Protein AF-A0A373DDA1-F1 (afdb_monomer_lite)

pLDDT: mean 95.16, std 4.83, range [77.12, 98.81]

Foldseek 3Di:
DAEDEDQLLHADCPDQLRHDDPDDPSNLCSLLVVLVVQLVVCVVPVDAYAYEEHALFNVVVVGPADPVSSCSVCVSNVVSCVVSVHHYDYHPCVVPADPVVRD

Sequence (103 aa):
MAEWHFYASGPDKANEKKLWTTGTDAEKKLITDKIQTALAWQQQTGIPTWVGAWMPGNYNKGNTYSVEEQTVFAGFMTKALSDAGIPFAVNADTKYYNAEENT

Radius of gyration: 14.14 Å; chains: 1; bounding box: 30×39×36 Å

Secondary structure (DSSP, 8-state):
-EEEESSTT--BSS-GGGB-SS--HHHHHHHHHHHHHHHHHHHHH---EEEEEE-SS-GGGT--S-HHHHHHHHHHHHHHHHHTT--EEES-GGGT--TTTT-

Structure (mmCIF, N/CA/C/O backbone):
data_AF-A0A373DDA1-F1
#
_entry.id   AF-A0A373DDA1-F1
#
loop_
_atom_site.group_PDB
_atom_site.id
_atom_site.type_symbol
_atom_site.label_atom_id
_atom_site.label_alt_id
_atom_site.label_comp_id
_atom_site.label_asym_id
_atom_site.label_entity_id
_atom_site.label_seq_id
_atom_site.pdbx_PDB_ins_code
_atom_site.Cartn_x
_atom_site.Cartn_y
_atom_site.Cartn_z
_atom_site.occupancy
_atom_site.B_iso_or_equiv
_atom_site.auth_seq_id
_atom_site.auth_comp_id
_atom_site.auth_asym_id
_atom_site.auth_atom_id
_atom_site.pdbx_PDB_model_num
ATOM 1 N N . MET A 1 1 ? -11.684 -9.446 13.162 1.00 92.06 1 MET A N 1
ATOM 2 C CA . MET A 1 1 ? -10.915 -8.438 12.407 1.00 92.06 1 MET A CA 1
ATOM 3 C C . MET A 1 1 ? -11.555 -8.313 11.033 1.00 92.06 1 MET A C 1
ATOM 5 O O . MET A 1 1 ? -11.934 -9.345 10.494 1.00 92.06 1 MET A O 1
ATOM 9 N N . ALA A 1 2 ? -11.748 -7.104 10.509 1.00 97.81 2 ALA A N 1
ATOM 10 C CA . ALA A 1 2 ? -12.311 -6.882 9.178 1.00 97.81 2 ALA A CA 1
ATOM 11 C C . ALA A 1 2 ? -11.197 -6.760 8.129 1.00 97.81 2 ALA A C 1
ATOM 13 O O . ALA A 1 2 ? -10.200 -6.072 8.347 1.00 97.81 2 ALA A O 1
ATOM 14 N N . GLU A 1 3 ? -11.363 -7.445 7.003 1.00 98.06 3 GLU A N 1
ATOM 15 C CA . GLU A 1 3 ? -10.433 -7.392 5.877 1.00 98.06 3 GLU A CA 1
ATOM 16 C C . GLU A 1 3 ? -10.847 -6.312 4.881 1.00 98.06 3 GLU A C 1
ATOM 18 O O . GLU A 1 3 ? -12.031 -6.152 4.582 1.00 98.06 3 GLU A O 1
ATOM 23 N N . TRP A 1 4 ? -9.866 -5.606 4.326 1.00 97.94 4 TRP A N 1
ATOM 24 C CA . TRP A 1 4 ? -10.076 -4.707 3.198 1.00 97.94 4 TRP A CA 1
ATOM 25 C C . TRP A 1 4 ? -8.854 -4.669 2.283 1.00 97.94 4 TRP A C 1
ATOM 27 O O . TRP A 1 4 ? -7.742 -5.017 2.679 1.00 97.94 4 TRP A O 1
ATOM 37 N N . HIS A 1 5 ? -9.058 -4.251 1.034 1.00 97.25 5 HIS A N 1
ATOM 38 C CA . HIS A 1 5 ? -8.012 -4.215 0.011 1.00 97.25 5 HIS A CA 1
ATOM 39 C C . HIS A 1 5 ? -7.817 -2.805 -0.533 1.00 97.25 5 HIS A C 1
ATOM 41 O O . HIS A 1 5 ? -8.775 -2.054 -0.729 1.00 97.25 5 HIS A O 1
ATOM 47 N N . PHE A 1 6 ? -6.573 -2.466 -0.863 1.00 96.62 6 PHE A N 1
ATOM 48 C CA . PHE A 1 6 ? -6.236 -1.280 -1.644 1.00 96.62 6 PHE A CA 1
ATOM 49 C C . PHE A 1 6 ? -4.890 -1.491 -2.334 1.00 96.62 6 PHE A C 1
ATOM 51 O O . PHE A 1 6 ? -4.025 -2.179 -1.813 1.00 96.62 6 PHE A O 1
ATOM 58 N N . TYR A 1 7 ? -4.719 -0.948 -3.543 1.00 96.44 7 TYR A N 1
ATOM 59 C CA . TYR A 1 7 ? -3.564 -1.282 -4.392 1.00 96.44 7 TYR A CA 1
ATOM 60 C C . TYR A 1 7 ? -3.387 -2.805 -4.592 1.00 96.44 7 TYR A C 1
ATOM 62 O O . TYR A 1 7 ? -2.276 -3.276 -4.810 1.00 96.44 7 TYR A O 1
ATOM 70 N N . ALA A 1 8 ? -4.476 -3.588 -4.578 1.00 94.38 8 ALA A N 1
ATOM 71 C CA . ALA A 1 8 ? -4.432 -5.035 -4.829 1.00 94.38 8 ALA A CA 1
ATOM 72 C C . ALA A 1 8 ? -3.901 -5.377 -6.233 1.00 94.38 8 ALA A C 1
ATOM 74 O O . ALA A 1 8 ? -3.354 -6.452 -6.442 1.00 94.38 8 ALA A O 1
ATOM 75 N N . SER A 1 9 ? -4.040 -4.443 -7.182 1.00 91.88 9 SER A N 1
ATOM 76 C CA . SER A 1 9 ? -3.431 -4.486 -8.518 1.00 91.88 9 SER A CA 1
ATOM 77 C C . SER A 1 9 ? -2.195 -3.578 -8.634 1.00 91.88 9 SER A C 1
ATOM 79 O O . SER A 1 9 ? -1.855 -3.149 -9.737 1.00 91.88 9 SER A O 1
ATOM 81 N N . GLY A 1 10 ? -1.626 -3.176 -7.506 1.00 94.25 10 GLY A N 1
ATOM 82 C CA . GLY A 1 10 ? -0.527 -2.233 -7.382 1.00 94.25 10 GLY A CA 1
ATOM 83 C C . GLY A 1 10 ? -0.804 -0.800 -7.836 1.00 94.25 10 GLY A C 1
ATOM 84 O O . GLY A 1 10 ? -1.940 -0.466 -8.217 1.00 94.25 10 GLY A O 1
ATOM 85 N N . PRO A 1 11 ? 0.224 0.063 -7.741 1.00 95.94 11 PRO A N 1
ATOM 86 C CA . PRO A 1 11 ? 0.150 1.461 -8.145 1.00 95.94 11 PRO A CA 1
ATOM 87 C C . PRO A 1 11 ? 0.003 1.612 -9.660 1.00 95.94 11 PRO A C 1
ATOM 89 O O . PRO A 1 11 ? 0.111 0.656 -10.430 1.00 95.94 11 PRO A O 1
ATOM 92 N N . ASP A 1 12 ? -0.309 2.821 -10.111 1.00 94.62 12 ASP A N 1
ATOM 93 C CA . ASP A 1 12 ? -0.494 3.112 -11.530 1.00 94.62 12 ASP A CA 1
ATOM 94 C C . ASP A 1 12 ? -0.043 4.541 -11.845 1.00 94.62 12 ASP A C 1
ATOM 96 O O . ASP A 1 12 ? -0.386 5.467 -11.118 1.00 94.62 12 ASP A O 1
ATOM 100 N N . LYS A 1 13 ? 0.721 4.725 -12.928 1.00 94.19 13 LYS A N 1
ATOM 101 C CA . LYS A 1 13 ? 1.313 6.023 -13.296 1.00 94.19 13 LYS A CA 1
ATOM 102 C C . LYS A 1 13 ? 0.298 7.011 -13.889 1.00 94.19 13 LYS A C 1
ATOM 104 O O . LYS A 1 13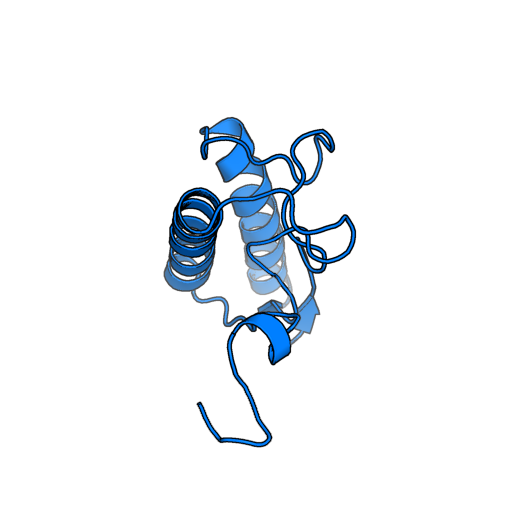 ? 0.631 8.176 -14.057 1.00 94.19 13 LYS A O 1
ATOM 109 N N . ALA A 1 14 ? -0.917 6.562 -14.213 1.00 92.69 14 ALA A N 1
ATOM 110 C CA . ALA A 1 14 ? -1.955 7.394 -14.823 1.00 92.69 14 ALA A CA 1
ATOM 111 C C . ALA A 1 14 ? -3.252 7.463 -14.000 1.00 92.69 14 ALA A C 1
ATOM 113 O O . ALA A 1 14 ? -4.039 8.391 -14.167 1.00 92.69 14 ALA A O 1
ATOM 114 N N . ASN A 1 15 ? -3.517 6.489 -13.126 1.00 94.12 15 ASN A N 1
ATOM 115 C CA . ASN A 1 15 ? -4.747 6.478 -12.334 1.00 94.12 15 ASN A CA 1
ATOM 116 C C . ASN A 1 15 ? -4.599 7.310 -11.055 1.00 94.12 15 ASN A C 1
ATOM 118 O O . ASN A 1 15 ? -4.031 6.840 -10.073 1.00 94.12 15 ASN A O 1
ATOM 122 N N . GLU A 1 16 ? -5.222 8.486 -11.037 1.00 95.44 16 GLU A N 1
ATOM 123 C CA . GLU A 1 16 ? -5.209 9.444 -9.922 1.00 95.44 16 GLU A CA 1
ATOM 124 C C . GLU A 1 16 ? -5.585 8.844 -8.557 1.00 95.44 16 GLU A C 1
ATOM 126 O O . GLU A 1 16 ? -5.068 9.269 -7.531 1.00 95.44 16 GLU A O 1
ATOM 131 N N . LYS A 1 17 ? -6.448 7.819 -8.509 1.00 94.25 17 LYS A N 1
ATOM 132 C CA . LYS A 1 17 ? -6.891 7.204 -7.240 1.00 94.25 17 LYS A CA 1
ATOM 133 C C . LYS A 1 17 ? -5.853 6.275 -6.611 1.00 94.25 17 LYS A C 1
ATOM 135 O O . LYS A 1 17 ? -6.020 5.871 -5.459 1.00 94.25 17 LYS A O 1
ATOM 140 N N . LYS A 1 18 ? -4.845 5.880 -7.385 1.00 94.88 18 LYS A N 1
ATOM 141 C CA . LYS A 1 18 ? -3.756 4.984 -6.980 1.00 94.88 18 LYS A CA 1
ATOM 142 C C . LYS A 1 18 ? -2.420 5.426 -7.581 1.00 94.88 18 LYS A C 1
ATOM 144 O O . LYS A 1 18 ? -1.572 4.587 -7.899 1.00 94.88 18 LYS A O 1
ATOM 149 N N . LEU A 1 19 ? -2.275 6.738 -7.765 1.00 96.88 19 LEU A N 1
ATOM 150 C CA . LEU A 1 19 ? -1.123 7.324 -8.421 1.00 96.88 19 LEU A CA 1
ATOM 151 C C . LEU A 1 19 ? 0.124 7.064 -7.583 1.00 96.88 19 LEU A C 1
ATOM 153 O O . LEU A 1 19 ? 0.118 7.252 -6.365 1.00 96.88 19 LEU A O 1
ATOM 157 N N . TRP A 1 20 ? 1.178 6.624 -8.255 1.00 97.50 20 TRP A N 1
ATOM 158 C CA . TRP A 1 20 ? 2.517 6.615 -7.691 1.00 97.50 20 TRP A CA 1
ATOM 159 C C . TRP A 1 20 ? 3.539 6.784 -8.801 1.00 97.50 20 TRP A C 1
ATOM 161 O O . TRP A 1 20 ? 3.592 5.977 -9.732 1.00 97.50 20 TRP A O 1
ATOM 171 N N . THR A 1 21 ? 4.361 7.812 -8.692 1.00 95.75 21 THR A N 1
ATOM 172 C CA . THR A 1 21 ? 5.489 8.058 -9.580 1.00 95.75 21 THR A CA 1
ATOM 173 C C . THR A 1 21 ? 6.763 7.985 -8.756 1.00 95.75 21 THR A C 1
ATOM 175 O O . THR A 1 21 ? 7.467 6.982 -8.809 1.00 95.75 21 THR A O 1
ATOM 178 N N . THR A 1 22 ? 7.008 8.983 -7.914 1.00 95.06 22 THR A N 1
ATOM 179 C CA . THR A 1 22 ? 8.223 9.096 -7.096 1.00 95.06 22 THR A CA 1
ATOM 180 C C . THR A 1 22 ? 7.953 9.086 -5.591 1.00 95.06 22 THR A C 1
ATOM 182 O O . THR A 1 22 ? 8.896 9.127 -4.803 1.00 95.06 22 THR A O 1
ATOM 185 N N . GLY A 1 23 ? 6.689 9.003 -5.164 1.00 96.31 23 GLY A N 1
ATOM 186 C CA . GLY A 1 23 ? 6.305 9.061 -3.755 1.00 96.31 23 GLY A CA 1
ATOM 187 C C . GLY A 1 23 ? 6.172 10.494 -3.249 1.00 96.31 23 GLY A C 1
ATOM 188 O O . GLY A 1 23 ? 6.664 10.830 -2.165 1.00 96.31 23 GLY A O 1
ATOM 189 N N . THR A 1 24 ? 5.517 11.347 -4.037 1.00 98.00 24 THR A N 1
ATOM 190 C CA . THR A 1 24 ? 5.187 12.721 -3.636 1.00 98.00 24 THR A CA 1
ATOM 191 C C . THR A 1 24 ? 4.238 12.731 -2.437 1.00 98.00 24 THR A C 1
ATOM 193 O O . THR A 1 24 ? 3.575 11.736 -2.135 1.00 98.00 24 THR A O 1
ATOM 196 N N . ASP A 1 25 ? 4.120 13.868 -1.754 1.00 98.38 25 ASP A N 1
ATOM 197 C CA . ASP A 1 25 ? 3.224 13.980 -0.597 1.00 98.38 25 ASP A CA 1
ATOM 198 C C . ASP A 1 25 ? 1.755 13.737 -0.967 1.00 98.38 25 ASP A C 1
ATOM 200 O O . ASP A 1 25 ? 1.018 13.127 -0.193 1.00 98.38 25 ASP A O 1
ATOM 204 N N . ALA A 1 26 ? 1.337 14.133 -2.174 1.00 98.25 26 ALA A N 1
ATOM 205 C CA . ALA A 1 26 ? -0.007 13.858 -2.678 1.00 98.25 26 ALA A CA 1
ATOM 206 C C . ALA A 1 26 ? -0.246 12.353 -2.890 1.00 98.25 26 ALA A C 1
ATOM 208 O O . ALA A 1 26 ? -1.295 11.833 -2.518 1.00 98.25 26 ALA A O 1
ATOM 209 N N . GLU A 1 27 ? 0.738 11.632 -3.429 1.00 98.31 27 GLU A N 1
ATOM 210 C CA . GLU A 1 27 ? 0.656 10.181 -3.649 1.00 98.31 27 GLU A CA 1
ATOM 211 C C . GLU A 1 27 ? 0.657 9.413 -2.323 1.00 98.31 27 GLU A C 1
ATOM 213 O O . GLU A 1 27 ? -0.164 8.522 -2.106 1.00 98.31 27 GLU A O 1
ATOM 218 N N . LYS A 1 28 ? 1.528 9.809 -1.389 1.00 98.62 28 LYS A N 1
ATOM 219 C CA . LYS A 1 28 ? 1.545 9.285 -0.017 1.00 98.62 28 LYS A CA 1
ATOM 220 C C . LYS A 1 28 ? 0.212 9.525 0.685 1.00 98.62 28 LYS A C 1
ATOM 222 O O . LYS A 1 28 ? -0.279 8.632 1.376 1.00 98.62 28 LYS A O 1
ATOM 227 N N . LYS A 1 29 ? -0.404 10.689 0.461 1.00 98.50 29 LYS A N 1
ATOM 228 C CA . LYS A 1 29 ? -1.714 11.034 1.016 1.00 98.50 29 LYS A CA 1
ATOM 229 C C . LYS A 1 29 ? -2.830 10.094 0.548 1.00 98.50 29 LYS A C 1
ATOM 231 O O . LYS A 1 29 ? -3.695 9.753 1.347 1.00 98.50 29 LYS A O 1
ATOM 236 N N . LEU A 1 30 ? -2.782 9.584 -0.687 1.00 98.50 30 LEU A N 1
ATOM 237 C CA . LEU A 1 30 ? -3.755 8.588 -1.170 1.00 98.50 30 LEU A CA 1
ATOM 238 C C . LEU A 1 30 ? -3.744 7.294 -0.339 1.00 98.50 30 LEU A C 1
ATOM 240 O O . LEU A 1 30 ? -4.789 6.658 -0.169 1.00 98.50 30 LEU A O 1
ATOM 244 N N . ILE A 1 31 ? -2.572 6.901 0.165 1.00 98.62 31 ILE A N 1
ATOM 245 C CA . ILE A 1 31 ? -2.391 5.741 1.045 1.00 98.62 31 ILE A CA 1
ATOM 246 C C . ILE A 1 31 ? -2.821 6.096 2.468 1.00 98.62 31 ILE A C 1
ATOM 248 O O . ILE A 1 31 ? -3.642 5.389 3.057 1.00 98.62 31 ILE A O 1
ATOM 252 N N . THR A 1 32 ? -2.308 7.201 3.016 1.00 98.75 32 THR A N 1
ATOM 253 C CA . THR A 1 32 ? -2.573 7.561 4.413 1.00 98.75 32 THR A CA 1
ATOM 254 C C . THR A 1 32 ? -4.041 7.888 4.656 1.00 98.75 32 THR A C 1
ATOM 256 O O . THR A 1 32 ? -4.561 7.490 5.691 1.00 98.75 32 THR A O 1
ATOM 259 N N . ASP A 1 33 ? -4.758 8.492 3.706 1.00 98.62 33 ASP A N 1
ATOM 260 C CA . ASP A 1 33 ? -6.193 8.778 3.855 1.00 98.62 33 ASP A CA 1
ATOM 261 C C . ASP A 1 33 ? -7.032 7.498 4.001 1.00 98.62 33 ASP A C 1
ATOM 263 O O . ASP A 1 33 ? -7.984 7.450 4.785 1.00 98.62 33 ASP A O 1
ATOM 267 N N . LYS A 1 34 ? -6.659 6.420 3.298 1.00 98.38 34 LYS A N 1
ATOM 268 C CA . LYS A 1 34 ? -7.333 5.114 3.416 1.00 98.38 34 LYS A CA 1
ATOM 269 C C . LYS A 1 34 ? -7.043 4.462 4.761 1.00 98.38 34 LYS A C 1
ATOM 271 O O . LYS A 1 34 ? -7.962 3.959 5.401 1.00 98.38 34 LYS A O 1
ATOM 276 N N . ILE A 1 35 ? -5.791 4.538 5.212 1.00 98.75 35 ILE A N 1
ATOM 277 C CA . ILE A 1 35 ? -5.383 4.074 6.541 1.00 98.75 35 ILE A CA 1
ATOM 278 C C . ILE A 1 35 ? -6.153 4.835 7.626 1.00 98.75 35 ILE A C 1
ATOM 280 O O . ILE A 1 35 ? -6.747 4.207 8.493 1.00 98.75 35 ILE A O 1
ATOM 284 N N . GLN A 1 36 ? -6.226 6.167 7.552 1.00 98.81 36 GLN A N 1
ATOM 285 C CA . GLN A 1 36 ? -6.966 6.977 8.526 1.00 98.81 36 GLN A CA 1
ATOM 286 C C . GLN A 1 36 ? -8.462 6.657 8.535 1.00 98.81 36 GLN A C 1
ATOM 288 O O . GLN A 1 36 ? -9.067 6.572 9.601 1.00 98.81 36 GLN A O 1
ATOM 293 N N . THR A 1 37 ? -9.050 6.404 7.364 1.00 98.62 37 THR A N 1
ATOM 294 C CA . THR A 1 37 ? -10.444 5.947 7.267 1.00 98.62 37 THR A CA 1
ATOM 295 C C . THR A 1 37 ? -10.644 4.620 8.007 1.00 98.62 37 THR A C 1
ATOM 297 O O . THR A 1 37 ? -11.596 4.482 8.775 1.00 98.62 37 THR A O 1
ATOM 300 N N . ALA A 1 38 ? -9.730 3.659 7.829 1.00 98.44 38 ALA A N 1
ATOM 301 C CA . ALA A 1 38 ? -9.774 2.387 8.545 1.00 98.44 38 ALA A CA 1
ATOM 302 C C . ALA A 1 38 ? -9.594 2.581 10.060 1.00 98.44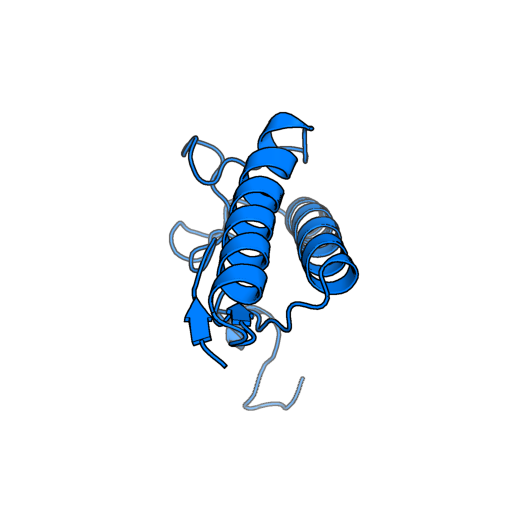 38 ALA A C 1
ATOM 304 O O . ALA A 1 38 ? -10.372 2.032 10.834 1.00 98.44 38 ALA A O 1
ATOM 305 N N . LEU A 1 39 ? -8.636 3.406 10.497 1.00 98.69 39 LEU A N 1
ATOM 306 C CA . LEU A 1 39 ? -8.409 3.702 11.917 1.00 98.69 39 LEU A CA 1
ATOM 307 C C . LEU A 1 39 ? -9.638 4.336 12.583 1.00 98.69 39 LEU A C 1
ATOM 309 O O . LEU A 1 39 ? -10.033 3.904 13.666 1.00 98.69 39 LEU A O 1
ATOM 313 N N . ALA A 1 40 ? -10.275 5.310 11.929 1.00 98.75 40 ALA A N 1
ATOM 314 C CA . ALA A 1 40 ? -11.499 5.933 12.427 1.00 98.75 40 ALA A CA 1
ATOM 315 C C . ALA A 1 40 ? -12.637 4.908 12.567 1.00 98.75 40 ALA A C 1
ATOM 317 O O . ALA A 1 40 ? -13.353 4.896 13.570 1.00 98.75 40 ALA A O 1
ATOM 318 N N . TRP A 1 41 ? -12.768 3.996 11.601 1.00 98.62 41 TRP A N 1
ATOM 319 C CA . TRP A 1 41 ? -13.743 2.909 11.671 1.00 98.62 41 TRP A CA 1
ATOM 320 C C . TRP A 1 41 ? -13.439 1.915 12.804 1.00 98.62 41 TRP A C 1
ATOM 322 O O . TRP A 1 41 ? -14.356 1.509 13.523 1.00 98.62 41 TRP A O 1
ATOM 332 N N . GLN A 1 42 ? -12.164 1.565 13.026 1.00 98.62 42 GLN A N 1
ATOM 333 C CA . GLN A 1 42 ? -11.756 0.743 14.174 1.00 98.62 42 GLN A CA 1
ATOM 334 C C . GLN A 1 42 ? -12.146 1.416 15.492 1.00 98.62 42 GLN A C 1
ATOM 336 O O . GLN A 1 42 ? -12.692 0.761 16.373 1.00 98.62 42 GLN A O 1
ATOM 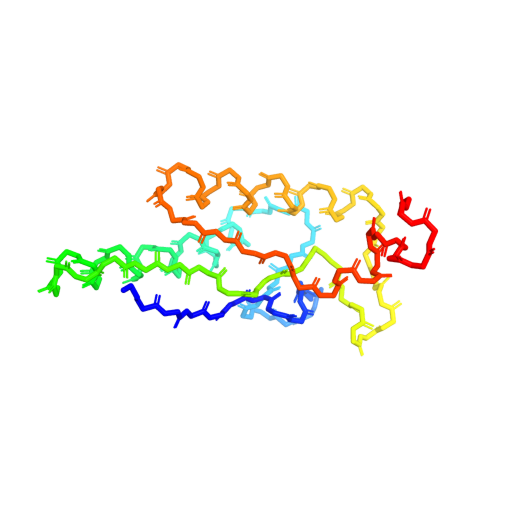341 N N . GLN A 1 43 ? -11.908 2.725 15.620 1.00 98.50 43 GLN A N 1
ATOM 342 C CA . GLN A 1 43 ? -12.271 3.486 16.816 1.00 98.50 43 GLN A CA 1
ATOM 343 C C . GLN A 1 43 ? -13.789 3.502 17.044 1.00 98.50 43 GLN A C 1
ATOM 345 O O . GLN A 1 43 ? -14.239 3.363 18.178 1.00 98.50 43 GLN A O 1
ATOM 350 N N . GLN A 1 44 ? -14.576 3.652 15.977 1.00 98.69 44 GLN A N 1
ATOM 351 C CA . GLN A 1 44 ? -16.036 3.682 16.055 1.00 98.69 44 GLN A CA 1
ATOM 352 C C . GLN A 1 44 ? -16.638 2.326 16.450 1.00 98.69 44 GLN A C 1
ATOM 354 O O . GLN A 1 44 ? -17.636 2.280 17.166 1.00 98.69 44 GLN A O 1
ATOM 359 N N . THR A 1 45 ? -16.075 1.229 15.947 1.00 98.44 45 THR A N 1
ATOM 360 C CA . THR A 1 45 ? -16.681 -0.109 16.055 1.00 98.44 45 THR A CA 1
ATOM 361 C C . THR A 1 45 ? -16.031 -1.001 17.106 1.00 98.44 45 THR A C 1
ATOM 363 O O . THR A 1 45 ? -16.627 -1.993 17.518 1.00 98.44 45 THR A O 1
ATOM 366 N N . GLY A 1 46 ? -14.799 -0.692 17.514 1.00 98.44 46 GLY A N 1
ATOM 367 C CA . GLY A 1 46 ? -13.960 -1.571 18.327 1.00 98.44 46 GLY A CA 1
ATOM 368 C C . GLY A 1 46 ? -13.437 -2.804 17.578 1.00 98.44 46 GLY A C 1
ATOM 369 O O . GLY A 1 46 ? -12.835 -3.676 18.200 1.00 98.44 46 GLY A O 1
ATOM 370 N N . ILE A 1 47 ? -13.658 -2.912 16.263 1.00 98.56 47 ILE A N 1
ATOM 371 C CA . ILE A 1 47 ? -13.246 -4.068 15.460 1.00 98.56 47 ILE A CA 1
ATOM 372 C C . ILE A 1 47 ? -11.900 -3.757 14.790 1.00 98.56 47 ILE A C 1
ATOM 374 O O . ILE A 1 47 ? -11.840 -2.832 13.985 1.00 98.56 47 ILE A O 1
ATOM 378 N N . PRO A 1 48 ? -10.828 -4.536 15.039 1.00 98.38 48 PRO A N 1
ATOM 379 C CA . PRO A 1 48 ? -9.561 -4.372 14.326 1.00 98.38 48 PRO A CA 1
ATOM 380 C C . PRO A 1 48 ? -9.698 -4.650 12.825 1.00 98.38 48 PRO A C 1
ATOM 382 O O . PRO A 1 48 ? -10.561 -5.428 12.411 1.00 98.38 48 PRO A O 1
ATOM 385 N N . THR A 1 49 ? -8.792 -4.110 12.016 1.00 98.56 49 THR A N 1
ATOM 386 C CA . THR A 1 49 ? -8.728 -4.298 10.561 1.00 98.56 49 THR A CA 1
ATOM 387 C C . THR A 1 49 ? -7.373 -4.831 10.114 1.00 98.56 49 THR A C 1
ATOM 389 O O . THR A 1 49 ? -6.383 -4.704 10.830 1.00 98.56 49 THR A O 1
ATOM 392 N N . TRP A 1 50 ? -7.330 -5.405 8.914 1.00 98.50 50 TRP A N 1
ATOM 393 C CA . TRP A 1 50 ? -6.088 -5.736 8.221 1.00 98.50 50 TRP A CA 1
ATOM 394 C C . TRP A 1 50 ? -6.236 -5.550 6.712 1.00 98.50 50 TRP A C 1
ATOM 396 O O . TRP A 1 50 ? -7.347 -5.594 6.173 1.00 98.50 50 TRP A O 1
ATOM 406 N N . VAL A 1 51 ? -5.106 -5.343 6.040 1.00 98.56 51 VAL A N 1
ATOM 407 C CA . VAL A 1 51 ? -5.040 -5.178 4.587 1.00 98.56 51 VAL A CA 1
ATOM 408 C C . VAL A 1 51 ? -4.739 -6.519 3.934 1.00 98.56 51 VAL A C 1
ATOM 410 O O . VAL A 1 51 ? -3.608 -6.999 3.981 1.00 98.56 51 VAL A O 1
ATOM 413 N N . GLY A 1 52 ? -5.741 -7.097 3.277 1.00 97.88 52 GLY A N 1
ATOM 414 C CA . GLY A 1 52 ? -5.622 -8.423 2.665 1.00 97.88 52 GLY A CA 1
ATOM 415 C C . GLY A 1 52 ? -4.804 -8.469 1.379 1.00 97.88 52 GLY A C 1
ATOM 416 O O . GLY A 1 52 ? -4.257 -9.511 1.034 1.00 97.88 52 GLY A O 1
ATOM 417 N N . ALA A 1 53 ? -4.701 -7.349 0.663 1.00 96.56 53 ALA A N 1
ATOM 418 C CA . ALA A 1 53 ? -4.014 -7.326 -0.619 1.00 96.56 53 ALA A CA 1
ATOM 419 C C . ALA A 1 53 ? -3.509 -5.931 -0.982 1.00 96.56 53 ALA A C 1
ATOM 421 O O . ALA A 1 53 ? -4.300 -4.996 -1.146 1.00 96.56 53 ALA A O 1
ATOM 422 N N . TRP A 1 54 ? -2.199 -5.845 -1.207 1.00 97.12 54 TRP A N 1
ATOM 423 C CA . TRP A 1 54 ? -1.522 -4.781 -1.945 1.00 97.12 54 TRP A CA 1
ATOM 424 C C . TRP A 1 54 ? -0.307 -5.365 -2.677 1.00 97.12 54 TRP A C 1
ATOM 426 O O . TRP A 1 54 ? 0.200 -6.408 -2.283 1.00 97.12 54 TRP A O 1
ATOM 436 N N . MET A 1 55 ? 0.189 -4.723 -3.731 1.00 95.56 55 MET A N 1
ATOM 437 C CA . MET A 1 55 ? 1.442 -5.147 -4.372 1.00 95.56 55 MET A CA 1
ATOM 438 C C . MET A 1 55 ? 2.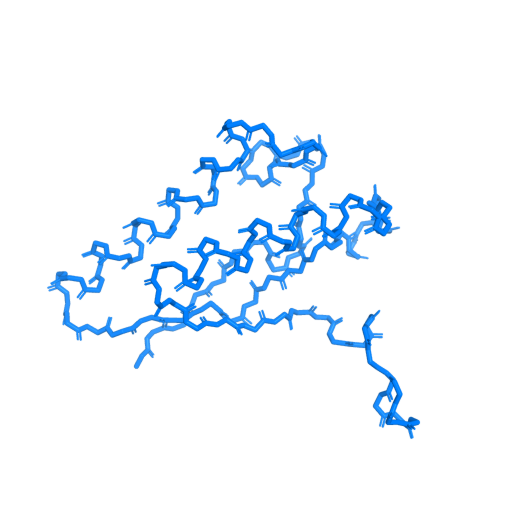226 -3.946 -4.917 1.00 95.56 55 MET A C 1
ATOM 440 O O . MET A 1 55 ? 1.611 -2.968 -5.338 1.00 95.56 55 MET A O 1
ATOM 444 N N . PRO A 1 56 ? 3.567 -3.961 -4.897 1.00 94.75 56 PRO A N 1
ATOM 445 C CA . PRO A 1 56 ? 4.381 -2.836 -5.352 1.00 94.75 56 PRO A CA 1
ATOM 446 C C . PRO A 1 56 ? 4.431 -2.623 -6.866 1.00 94.75 56 PRO A C 1
ATOM 448 O O . PRO A 1 56 ? 4.674 -1.502 -7.308 1.00 94.75 56 PRO A O 1
ATOM 451 N N . GLY A 1 57 ? 4.197 -3.664 -7.665 1.00 92.56 57 GLY A N 1
ATOM 452 C CA . GLY A 1 57 ? 4.182 -3.577 -9.126 1.00 92.56 57 GLY A CA 1
ATOM 453 C C . GLY A 1 57 ? 2.771 -3.569 -9.708 1.00 92.56 57 GLY A C 1
ATOM 454 O O . GLY A 1 57 ? 1.823 -4.047 -9.095 1.00 92.56 57 GLY A O 1
ATOM 455 N N . ASN A 1 58 ? 2.619 -3.089 -10.942 1.00 89.62 58 ASN A N 1
ATOM 456 C CA . ASN A 1 58 ? 1.362 -3.196 -11.693 1.00 89.62 58 ASN A CA 1
ATOM 457 C C . ASN A 1 58 ? 1.376 -4.446 -12.588 1.00 89.62 58 ASN A C 1
ATOM 459 O O . ASN A 1 58 ? 1.349 -4.348 -13.817 1.00 89.62 58 ASN A O 1
ATOM 463 N N . TYR A 1 59 ? 1.486 -5.635 -11.987 1.00 84.50 59 TYR A N 1
ATOM 464 C CA . TYR A 1 59 ? 1.648 -6.898 -12.728 1.00 84.50 59 TYR A CA 1
ATOM 465 C C . TYR A 1 59 ? 0.487 -7.199 -13.681 1.00 84.50 59 TYR A C 1
ATOM 467 O O . TYR A 1 59 ? 0.697 -7.830 -14.712 1.00 84.50 59 TYR A O 1
ATOM 475 N N . ASN A 1 60 ? -0.708 -6.671 -13.401 1.00 80.50 60 ASN A N 1
ATOM 476 C CA . ASN A 1 60 ? -1.878 -6.833 -14.267 1.00 80.50 60 ASN A CA 1
ATOM 477 C C . ASN A 1 60 ? -1.780 -6.017 -15.568 1.00 80.50 60 ASN A C 1
ATOM 479 O O . ASN A 1 60 ? -2.520 -6.284 -16.510 1.00 80.50 60 ASN A O 1
ATOM 483 N N . LYS A 1 61 ? -0.887 -5.019 -15.631 1.00 79.25 61 LYS A N 1
ATOM 484 C CA . LYS A 1 61 ? -0.652 -4.170 -16.810 1.00 79.25 61 LYS A CA 1
ATOM 485 C C . LYS A 1 61 ? 0.789 -4.260 -17.324 1.00 79.25 61 LYS A C 1
ATOM 487 O O . LYS A 1 61 ? 1.330 -3.279 -17.823 1.00 79.25 61 LYS A O 1
ATOM 492 N N . GLY A 1 62 ? 1.426 -5.422 -17.178 1.00 78.88 62 GLY A N 1
ATOM 493 C CA . GLY A 1 62 ? 2.772 -5.661 -17.712 1.00 78.88 62 GLY A CA 1
ATOM 494 C C . GLY A 1 62 ? 3.920 -5.173 -16.824 1.00 78.88 62 GLY A C 1
ATOM 495 O O . GLY A 1 62 ? 5.054 -5.144 -17.282 1.00 78.88 62 GLY A O 1
ATOM 496 N N . ASN A 1 63 ? 3.644 -4.831 -15.560 1.00 82.81 63 ASN A N 1
ATOM 497 C CA . ASN A 1 63 ? 4.630 -4.410 -14.563 1.00 82.81 63 ASN A CA 1
ATOM 498 C C . ASN A 1 63 ? 5.480 -3.195 -14.969 1.00 82.81 63 ASN A C 1
ATOM 500 O O . ASN A 1 63 ? 6.693 -3.270 -15.130 1.00 82.81 63 ASN A O 1
ATOM 504 N N . THR A 1 64 ? 4.839 -2.039 -15.092 1.00 89.19 64 THR A N 1
ATOM 505 C CA . THR A 1 64 ? 5.461 -0.789 -15.563 1.00 89.19 64 THR A CA 1
ATOM 506 C C . THR A 1 64 ? 6.355 -0.072 -14.537 1.00 89.19 64 THR A C 1
ATOM 508 O O . THR A 1 64 ? 6.639 1.119 -14.707 1.00 89.19 64 THR A O 1
ATOM 511 N N . TYR A 1 65 ? 6.732 -0.745 -13.449 1.00 93.81 65 TYR A N 1
ATOM 512 C CA . TYR A 1 65 ? 7.547 -0.190 -12.368 1.00 93.81 65 TYR A CA 1
ATOM 513 C C . TYR A 1 65 ? 8.871 -0.945 -12.262 1.00 93.81 65 TYR A C 1
ATOM 515 O O . TYR A 1 65 ? 8.872 -2.178 -12.198 1.00 93.81 65 TYR A O 1
ATOM 523 N N . SER A 1 66 ? 9.989 -0.220 -12.207 1.00 93.94 66 SER A N 1
ATOM 524 C CA . SER A 1 66 ? 11.302 -0.819 -11.942 1.00 93.94 66 SER A CA 1
ATOM 525 C C . SER A 1 66 ? 11.365 -1.408 -10.528 1.00 93.94 66 SER A C 1
ATOM 527 O O . SER A 1 66 ? 10.507 -1.131 -9.686 1.00 93.94 66 SER A O 1
ATOM 529 N N . VAL A 1 67 ? 12.379 -2.230 -10.245 1.00 93.25 67 VAL A N 1
ATOM 530 C CA . VAL A 1 67 ? 12.589 -2.784 -8.895 1.00 93.25 67 VAL A CA 1
ATOM 531 C C . VAL A 1 67 ? 12.834 -1.664 -7.880 1.00 93.25 67 VAL A C 1
ATOM 533 O O . VAL A 1 67 ? 12.321 -1.717 -6.763 1.00 93.25 67 VAL A O 1
ATOM 536 N N . GLU A 1 68 ? 13.552 -0.612 -8.269 1.00 95.56 68 GLU A N 1
ATOM 537 C CA . GLU A 1 68 ? 13.795 0.564 -7.434 1.00 95.56 68 GLU A CA 1
ATOM 538 C C . GLU A 1 68 ? 12.487 1.301 -7.124 1.00 95.56 68 GLU A C 1
ATOM 540 O O . GLU A 1 68 ? 12.198 1.566 -5.957 1.00 95.56 68 GLU A O 1
ATOM 545 N N . GLU A 1 69 ? 11.653 1.578 -8.135 1.00 96.69 69 GLU A N 1
ATOM 546 C CA . GLU A 1 69 ? 10.358 2.243 -7.926 1.00 96.69 69 GLU A CA 1
ATOM 547 C C . GLU A 1 69 ? 9.437 1.404 -7.019 1.00 96.69 69 GLU A C 1
ATOM 549 O O . GLU A 1 69 ? 8.803 1.934 -6.101 1.00 96.69 69 GLU A O 1
ATOM 554 N N . GLN A 1 70 ? 9.407 0.085 -7.241 1.00 95.81 70 GLN A N 1
ATOM 555 C CA . GLN A 1 70 ? 8.678 -0.875 -6.410 1.00 95.81 70 GLN A CA 1
ATOM 556 C C . GLN A 1 70 ? 9.173 -0.859 -4.959 1.00 95.81 70 GLN A C 1
ATOM 558 O O . GLN A 1 70 ? 8.360 -0.887 -4.036 1.00 95.81 70 GLN A O 1
ATOM 563 N N . THR A 1 71 ? 10.488 -0.767 -4.746 1.00 95.94 71 THR A N 1
ATOM 564 C CA . THR A 1 71 ? 11.103 -0.729 -3.411 1.00 95.94 71 THR A CA 1
ATOM 565 C C . THR A 1 71 ? 10.736 0.551 -2.663 1.00 95.94 71 THR A C 1
ATOM 567 O O . THR A 1 71 ? 10.388 0.492 -1.485 1.00 95.94 71 THR A O 1
ATOM 570 N N . VAL A 1 72 ? 10.739 1.706 -3.338 1.00 97.88 72 VAL A N 1
ATOM 571 C CA . VAL A 1 72 ? 10.323 2.986 -2.735 1.00 97.88 72 VAL A CA 1
ATOM 572 C C . VAL A 1 72 ? 8.847 2.942 -2.325 1.00 97.88 72 VAL A C 1
ATOM 574 O O . VAL A 1 72 ? 8.508 3.323 -1.202 1.00 97.88 72 VAL A O 1
ATOM 577 N N . PHE A 1 73 ? 7.969 2.434 -3.197 1.00 97.94 73 PHE A N 1
ATOM 578 C CA . PHE A 1 73 ? 6.549 2.257 -2.877 1.00 97.94 73 PHE A CA 1
ATOM 579 C C . PHE A 1 73 ? 6.337 1.287 -1.710 1.00 97.94 73 PHE A C 1
ATOM 581 O O . PHE A 1 73 ? 5.666 1.632 -0.737 1.00 97.94 73 PHE A O 1
ATOM 588 N N . ALA A 1 74 ? 6.930 0.091 -1.783 1.00 97.25 74 ALA A N 1
ATOM 589 C CA . ALA A 1 74 ? 6.817 -0.934 -0.750 1.00 97.25 74 ALA A CA 1
ATOM 590 C C . ALA A 1 74 ? 7.344 -0.442 0.602 1.00 97.25 74 ALA A C 1
ATOM 592 O O . ALA A 1 74 ? 6.714 -0.680 1.632 1.00 97.25 74 ALA A O 1
ATOM 593 N N . GLY A 1 75 ? 8.464 0.286 0.608 1.00 98.25 75 GLY A N 1
ATOM 594 C CA . GLY A 1 75 ? 9.040 0.857 1.820 1.00 98.25 75 GLY A CA 1
ATOM 595 C C . GLY A 1 75 ? 8.096 1.854 2.490 1.00 98.25 75 GLY A C 1
ATOM 596 O O . GLY A 1 75 ? 7.887 1.787 3.700 1.00 98.25 75 GLY A O 1
ATOM 597 N N . PHE A 1 76 ? 7.458 2.734 1.713 1.00 98.62 76 PHE A N 1
ATOM 598 C CA . PHE A 1 76 ? 6.460 3.645 2.272 1.00 98.62 76 PHE A CA 1
ATOM 599 C C . PHE A 1 76 ? 5.204 2.902 2.746 1.00 98.62 76 PHE A C 1
ATOM 601 O O . PHE A 1 76 ? 4.761 3.128 3.869 1.00 98.62 76 PHE A O 1
ATOM 608 N N . MET A 1 77 ? 4.654 2.002 1.924 1.00 98.44 77 MET A N 1
ATOM 609 C CA . MET A 1 77 ? 3.439 1.237 2.228 1.00 98.44 77 MET A CA 1
ATOM 610 C C . MET A 1 77 ? 3.573 0.443 3.532 1.00 98.44 77 MET A C 1
ATOM 612 O O . MET A 1 77 ? 2.738 0.564 4.429 1.00 98.44 77 MET A O 1
ATOM 616 N N . THR A 1 78 ? 4.647 -0.339 3.653 1.00 98.44 78 THR A N 1
ATOM 617 C CA . THR A 1 78 ? 4.903 -1.172 4.834 1.00 98.44 78 THR A CA 1
ATOM 618 C C . THR A 1 78 ? 5.127 -0.318 6.075 1.00 98.44 78 THR A C 1
ATOM 620 O O . THR A 1 78 ? 4.552 -0.620 7.120 1.00 98.44 78 THR A O 1
ATOM 623 N N . LYS A 1 79 ? 5.881 0.787 5.967 1.00 98.75 79 LYS A N 1
ATOM 624 C CA . LYS A 1 79 ? 6.065 1.730 7.074 1.00 98.75 79 LYS A CA 1
ATOM 625 C C . LYS A 1 79 ? 4.742 2.341 7.533 1.00 98.75 79 LYS A C 1
ATOM 627 O O . LYS A 1 79 ? 4.456 2.305 8.723 1.00 98.75 79 LYS A O 1
ATOM 632 N N . ALA A 1 80 ? 3.930 2.869 6.618 1.00 98.69 80 ALA A N 1
ATOM 633 C CA . ALA A 1 80 ? 2.672 3.528 6.973 1.00 98.69 80 ALA A CA 1
ATOM 634 C C . ALA A 1 80 ? 1.681 2.565 7.651 1.00 98.69 80 ALA A C 1
ATOM 636 O O . ALA A 1 80 ? 1.037 2.940 8.628 1.00 98.69 80 ALA A O 1
ATOM 637 N N . LEU A 1 81 ? 1.576 1.325 7.163 1.00 98.75 81 LEU A N 1
ATOM 638 C CA . LEU A 1 81 ? 0.715 0.307 7.772 1.00 98.75 81 LEU A CA 1
ATOM 639 C C . LEU A 1 81 ? 1.247 -0.161 9.134 1.00 98.75 81 LEU A C 1
ATOM 641 O O . LEU A 1 81 ? 0.465 -0.309 10.071 1.00 98.75 81 LEU A O 1
ATOM 645 N N . SER A 1 82 ? 2.568 -0.318 9.265 1.00 98.69 82 SER A N 1
ATOM 646 C CA . SER A 1 82 ? 3.214 -0.704 10.528 1.00 98.69 82 SER A CA 1
ATOM 647 C C . SER A 1 82 ? 3.069 0.379 11.597 1.00 98.69 82 SER A C 1
ATOM 649 O O . SER A 1 82 ? 2.676 0.074 12.719 1.00 98.69 82 SER A O 1
ATOM 651 N N . ASP A 1 83 ? 3.312 1.646 11.243 1.00 98.75 83 ASP A N 1
ATOM 652 C CA . ASP A 1 83 ? 3.130 2.796 12.139 1.00 98.75 83 ASP A CA 1
ATOM 653 C C . ASP A 1 83 ? 1.661 2.928 12.594 1.00 98.75 83 ASP A C 1
ATOM 655 O O . ASP A 1 83 ? 1.391 3.355 13.714 1.00 98.75 83 ASP A O 1
ATOM 659 N N . ALA A 1 84 ? 0.706 2.533 11.742 1.00 98.56 84 ALA A N 1
ATOM 660 C CA . ALA A 1 84 ? -0.721 2.496 12.063 1.00 98.56 84 ALA A CA 1
ATOM 661 C C . ALA A 1 84 ? -1.158 1.235 12.836 1.00 98.56 84 ALA A C 1
ATOM 663 O O . ALA A 1 84 ? -2.321 1.138 13.231 1.00 98.56 84 ALA A O 1
ATOM 664 N N . GLY A 1 85 ? -0.267 0.257 13.031 1.00 98.38 85 GLY A N 1
ATOM 665 C CA . GLY A 1 85 ? -0.588 -1.018 13.673 1.00 98.38 85 GLY A CA 1
ATOM 666 C C . GLY A 1 85 ? -1.562 -1.895 12.876 1.00 98.38 85 GLY A C 1
ATOM 667 O O . GLY A 1 85 ? -2.273 -2.701 13.473 1.00 98.38 85 GLY A O 1
ATOM 668 N N . ILE A 1 86 ? -1.628 -1.737 11.549 1.00 98.69 86 ILE A N 1
ATOM 669 C CA . ILE A 1 86 ? -2.512 -2.511 10.666 1.00 98.69 86 ILE A CA 1
ATOM 670 C C . ILE A 1 86 ? -1.706 -3.654 10.027 1.00 98.69 86 ILE A C 1
ATOM 672 O O . ILE A 1 86 ? -0.803 -3.379 9.234 1.00 98.69 86 ILE A O 1
ATOM 676 N N . PRO A 1 87 ? -2.020 -4.934 10.314 1.00 98.56 87 PRO A N 1
ATOM 677 C CA . PRO A 1 87 ? -1.401 -6.069 9.633 1.00 98.56 87 PRO A CA 1
ATOM 678 C C . PRO A 1 87 ? -1.717 -6.064 8.135 1.00 98.56 87 PRO A C 1
ATOM 680 O O . PRO A 1 87 ? -2.771 -5.580 7.715 1.00 98.56 87 PRO A O 1
ATOM 683 N N . PHE A 1 88 ? -0.830 -6.633 7.322 1.00 98.31 88 PHE A N 1
ATOM 684 C CA . PHE A 1 88 ? -1.004 -6.643 5.873 1.00 98.31 88 PHE A CA 1
ATOM 685 C C . PHE A 1 88 ? -0.408 -7.877 5.200 1.00 98.31 88 PHE A C 1
ATOM 687 O O . PHE A 1 88 ? 0.532 -8.480 5.714 1.00 98.31 88 PHE A O 1
ATOM 694 N N . ALA A 1 89 ? -0.926 -8.197 4.015 1.00 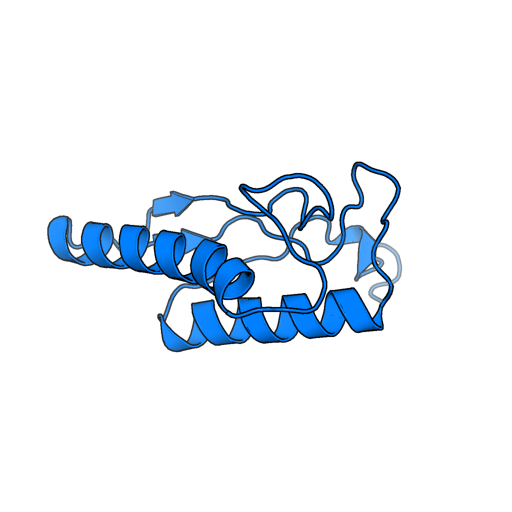96.81 89 ALA A N 1
ATOM 695 C CA . ALA A 1 89 ? -0.373 -9.198 3.111 1.00 96.81 89 ALA A CA 1
ATOM 696 C C . ALA A 1 89 ? -0.070 -8.603 1.729 1.00 96.81 89 ALA A C 1
ATOM 698 O O . ALA A 1 89 ? -0.781 -7.722 1.233 1.00 96.81 89 ALA A O 1
ATOM 699 N N . VAL A 1 90 ? 1.007 -9.099 1.120 1.00 94.19 90 VAL A N 1
ATOM 700 C CA . VAL A 1 90 ? 1.392 -8.769 -0.255 1.00 94.19 90 VAL A CA 1
ATOM 701 C C . VAL A 1 90 ? 0.668 -9.722 -1.205 1.00 94.19 90 VAL A C 1
ATOM 703 O O . VAL A 1 90 ? 0.636 -10.928 -0.979 1.00 94.19 90 VAL A O 1
ATOM 706 N N . ASN A 1 91 ? 0.076 -9.176 -2.261 1.00 93.50 91 ASN A N 1
ATOM 707 C CA . ASN A 1 91 ? -0.596 -9.929 -3.312 1.00 93.50 91 ASN A CA 1
ATOM 708 C C . ASN A 1 91 ? 0.394 -10.352 -4.408 1.00 93.50 91 ASN A C 1
ATOM 710 O O . ASN A 1 91 ? 1.439 -9.726 -4.574 1.00 93.50 91 ASN A O 1
ATOM 714 N N . ALA A 1 92 ? 0.01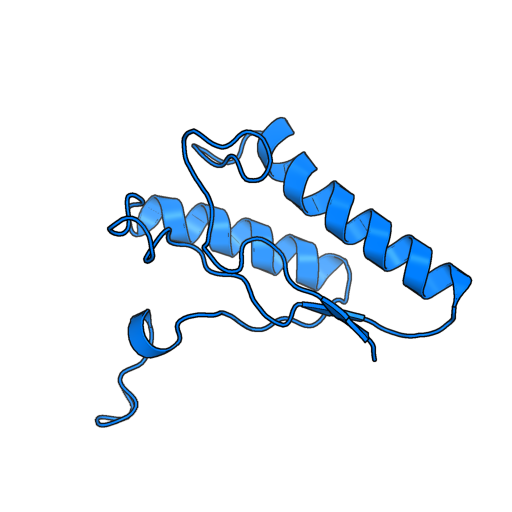8 -11.351 -5.210 1.00 88.12 92 ALA A N 1
ATOM 715 C CA . ALA A 1 92 ? 0.843 -11.909 -6.283 1.00 88.12 92 ALA A CA 1
ATOM 716 C C . ALA A 1 92 ? 2.198 -12.446 -5.775 1.00 88.12 92 ALA A C 1
ATOM 718 O O . ALA A 1 92 ? 3.254 -12.128 -6.321 1.00 88.12 92 ALA A O 1
ATOM 719 N N . ASP A 1 93 ? 2.143 -13.281 -4.737 1.00 85.31 93 ASP A N 1
ATOM 720 C CA . ASP A 1 93 ? 3.270 -13.980 -4.105 1.00 85.31 93 ASP A CA 1
ATOM 721 C C . ASP A 1 93 ? 4.212 -14.663 -5.108 1.00 85.31 93 ASP A C 1
ATOM 723 O O . ASP A 1 93 ? 5.428 -14.537 -4.984 1.00 85.31 93 ASP A O 1
ATOM 727 N N . THR A 1 94 ? 3.672 -15.255 -6.178 1.00 88.00 94 THR A N 1
ATOM 728 C CA . THR A 1 94 ? 4.451 -15.887 -7.259 1.00 88.00 94 THR A CA 1
ATOM 729 C C . THR A 1 94 ? 5.405 -14.931 -7.993 1.00 88.00 94 THR A C 1
ATOM 731 O O . THR A 1 94 ? 6.142 -15.350 -8.882 1.00 88.00 94 THR A O 1
ATOM 734 N N . LYS A 1 95 ? 5.336 -13.616 -7.740 1.00 87.75 95 LYS A N 1
ATOM 735 C CA . LYS A 1 95 ? 6.284 -12.619 -8.269 1.00 87.75 95 LYS A CA 1
ATOM 736 C C . LYS A 1 95 ? 7.505 -12.416 -7.377 1.00 87.75 95 LYS A C 1
ATOM 738 O O . LYS A 1 95 ? 8.467 -11.806 -7.834 1.00 87.75 95 LYS A O 1
ATOM 743 N N . TYR A 1 96 ? 7.460 -12.909 -6.143 1.00 86.50 96 TYR A N 1
ATOM 744 C CA . TYR A 1 96 ? 8.485 -12.697 -5.120 1.00 86.50 96 TYR A CA 1
ATOM 745 C C . TYR A 1 96 ? 9.057 -13.991 -4.564 1.00 86.50 96 TYR A C 1
ATOM 747 O O . TYR A 1 96 ? 10.122 -13.954 -3.962 1.00 86.50 96 TYR A O 1
ATOM 755 N N . TYR A 1 97 ? 8.332 -15.094 -4.726 1.00 90.38 97 TYR A N 1
ATOM 756 C CA . TYR A 1 97 ? 8.687 -16.379 -4.160 1.00 90.38 97 TYR A CA 1
ATOM 757 C C . TYR A 1 97 ? 8.284 -17.498 -5.120 1.00 90.38 97 TYR A C 1
ATOM 759 O O . TYR A 1 97 ? 7.144 -17.565 -5.592 1.00 90.38 97 TYR A O 1
ATOM 767 N N . ASN A 1 98 ? 9.238 -18.367 -5.423 1.00 92.81 98 ASN A N 1
ATOM 768 C CA . ASN A 1 98 ? 9.041 -19.602 -6.148 1.00 92.81 98 ASN A CA 1
ATOM 769 C C . ASN A 1 98 ? 8.687 -20.714 -5.153 1.00 92.81 98 ASN A C 1
ATOM 771 O O . ASN A 1 98 ? 9.555 -21.320 -4.526 1.00 92.81 98 ASN A O 1
ATOM 775 N N . ALA A 1 99 ? 7.393 -21.011 -5.033 1.00 91.88 99 ALA A N 1
ATOM 776 C CA . ALA A 1 99 ? 6.903 -22.028 -4.106 1.00 91.88 99 ALA A CA 1
ATOM 777 C C . ALA A 1 99 ? 7.325 -23.462 -4.471 1.00 91.88 99 ALA A C 1
ATOM 779 O O . ALA A 1 99 ? 7.423 -24.302 -3.579 1.00 91.88 99 ALA A O 1
ATOM 780 N N . GLU A 1 100 ? 7.583 -23.755 -5.751 1.00 94.12 100 GLU A N 1
ATOM 781 C CA . GLU A 1 100 ? 8.035 -25.088 -6.180 1.00 94.12 100 GLU A CA 1
ATOM 782 C C . GLU A 1 100 ? 9.474 -25.363 -5.730 1.00 94.12 100 GLU A C 1
ATOM 784 O O . GLU A 1 100 ? 9.812 -26.488 -5.362 1.00 94.12 100 GLU A O 1
ATOM 789 N N . GLU A 1 101 ? 10.308 -24.323 -5.721 1.00 95.56 101 GLU A N 1
ATOM 790 C CA . GLU A 1 101 ? 11.725 -24.406 -5.353 1.00 95.56 101 GLU A CA 1
ATOM 791 C C . GLU A 1 101 ? 12.010 -23.937 -3.919 1.00 95.56 101 GLU A C 1
ATOM 793 O O . GLU A 1 101 ? 13.118 -24.136 -3.421 1.00 95.56 101 GLU A O 1
ATOM 798 N N . ASN A 1 102 ? 11.015 -23.362 -3.236 1.00 89.62 102 ASN A N 1
ATOM 799 C CA . ASN A 1 102 ? 11.148 -22.724 -1.927 1.00 89.62 102 ASN A CA 1
ATOM 800 C C . ASN A 1 102 ? 12.243 -21.632 -1.912 1.00 89.62 102 ASN A C 1
ATOM 802 O O . ASN A 1 102 ? 13.065 -21.579 -0.992 1.00 89.62 102 ASN A O 1
ATOM 806 N N . THR A 1 103 ? 12.258 -20.782 -2.946 1.00 77.12 103 THR A N 1
ATOM 807 C CA . THR A 1 103 ? 13.262 -19.724 -3.177 1.00 77.12 103 THR A CA 1
ATOM 808 C C . THR A 1 103 ? 12.662 -18.365 -3.486 1.00 77.12 103 THR A C 1
ATOM 810 O O . THR A 1 103 ? 11.515 -18.298 -3.974 1.00 77.12 103 THR A O 1
#